Protein AF-A0A0N4Y4D0-F1 (afdb_monomer_lite)

Radius of gyration: 23.6 Å; chains: 1; bounding box: 52×39×58 Å

Sequence (93 aa):
MVHSFGEGVVSMSTVHDWFKKFKAGHYEVEDKERSGRPSVLNNDELREQVEVPRGHSRRVHVKLLKQLAPLSFFLRGQLEKGIRKRRYISSRR

pLDDT: mean 71.64, std 11.41, range [41.47, 91.25]

Foldseek 3Di:
DDPDDPDPDDDPVVVVVVVVCVVVVNPDPDDDDPPDDPPPDDVVVVVVLVPDDDDDDVVVVVVVCVVCVVVVVVVVVVVVVVVVVVVVVVVVD

Secondary structure (DSSP, 8-state):
-----STTPPPHHHHHHHHHHHHTT----SPPPP-PPP--S-HHHHHHHHHS-S---HHHHHHHHHHHHHHHHHHHHHHHHHHHHHHHHHTT-

InterPro domains:
  IPR052709 Transposase-Methyltransferase Hybrid [PTHR46060] (3-51)

Structure (mmCIF, N/CA/C/O backbone):
data_AF-A0A0N4Y4D0-F1
#
_entry.id   AF-A0A0N4Y4D0-F1
#
loop_
_atom_site.group_PDB
_atom_site.id
_atom_site.type_symbol
_atom_site.label_atom_id
_atom_site.label_alt_id
_atom_site.label_comp_id
_atom_site.label_asym_id
_atom_site.label_entity_id
_atom_site.label_seq_id
_atom_site.pdbx_PDB_ins_code
_atom_site.Cartn_x
_atom_site.Cartn_y
_atom_site.Cartn_z
_atom_site.occupancy
_atom_site.B_iso_or_equiv
_atom_site.auth_seq_id
_atom_site.auth_comp_id
_atom_site.auth_asym_id
_atom_site.auth_atom_id
_atom_site.pdbx_PDB_model_num
ATOM 1 N N . MET A 1 1 ? 24.795 -5.221 -26.666 1.00 41.47 1 MET A N 1
ATOM 2 C CA . MET A 1 1 ? 25.323 -4.011 -26.004 1.00 41.47 1 MET A CA 1
ATOM 3 C C . MET A 1 1 ? 24.127 -3.210 -25.499 1.00 41.47 1 MET A C 1
ATOM 5 O O . MET A 1 1 ? 23.547 -2.458 -26.267 1.00 41.47 1 MET A O 1
ATOM 9 N N . VAL A 1 2 ? 23.668 -3.456 -24.269 1.00 52.06 2 VAL A N 1
ATOM 10 C CA . VAL A 1 2 ? 22.536 -2.709 -23.688 1.00 52.06 2 VAL A CA 1
ATOM 11 C C . VAL A 1 2 ? 23.117 -1.572 -22.859 1.00 52.06 2 VAL A C 1
ATOM 13 O O . VAL A 1 2 ? 23.712 -1.810 -21.814 1.00 52.06 2 VAL A O 1
ATOM 16 N N . HIS A 1 3 ? 22.997 -0.351 -23.375 1.00 52.66 3 HIS A N 1
ATOM 17 C CA . HIS A 1 3 ? 23.254 0.867 -22.615 1.00 52.66 3 HIS A CA 1
ATOM 18 C C . HIS A 1 3 ? 22.053 1.081 -21.690 1.00 52.66 3 HIS A C 1
ATOM 20 O O . HIS A 1 3 ? 21.008 1.568 -22.111 1.00 52.66 3 HIS A O 1
ATOM 26 N N . SER A 1 4 ? 22.166 0.608 -20.453 1.00 59.50 4 SER A N 1
ATOM 27 C CA . SER A 1 4 ? 21.139 0.742 -19.424 1.00 59.50 4 SER A CA 1
ATOM 28 C C . SER A 1 4 ? 21.237 2.108 -18.748 1.00 59.50 4 SER A C 1
ATOM 30 O O . SER A 1 4 ? 22.328 2.539 -18.375 1.00 59.50 4 SER A O 1
ATOM 32 N N . PHE A 1 5 ? 20.086 2.764 -18.579 1.00 61.66 5 PHE A N 1
ATOM 33 C CA . PHE A 1 5 ? 19.895 3.906 -17.680 1.00 61.66 5 PHE A CA 1
ATOM 34 C C . PHE A 1 5 ? 20.609 3.634 -16.339 1.00 61.66 5 PHE A C 1
ATOM 36 O O . PHE A 1 5 ? 20.667 2.486 -15.918 1.00 61.66 5 PHE A O 1
ATOM 43 N N . GLY A 1 6 ? 21.235 4.644 -15.729 1.00 66.75 6 GLY A N 1
ATOM 44 C CA . GLY A 1 6 ? 22.136 4.483 -14.574 1.00 66.75 6 GLY A CA 1
ATOM 45 C C . GLY A 1 6 ? 21.486 3.969 -13.275 1.00 66.75 6 GLY A C 1
ATOM 46 O O . GLY A 1 6 ? 20.488 3.257 -13.279 1.00 66.75 6 GLY A O 1
ATOM 47 N N . GLU A 1 7 ? 22.067 4.323 -12.127 1.00 59.47 7 GLU A N 1
ATOM 48 C CA . GLU A 1 7 ? 21.602 3.915 -10.792 1.00 59.47 7 GLU A CA 1
ATOM 49 C C . GLU A 1 7 ? 20.111 4.262 -10.581 1.00 59.47 7 GLU A C 1
ATOM 51 O O . GLU A 1 7 ? 19.732 5.430 -10.507 1.00 59.47 7 GLU A O 1
ATOM 56 N N . GLY A 1 8 ? 19.247 3.237 -10.569 1.00 66.00 8 GLY A N 1
ATOM 57 C CA . GLY A 1 8 ? 17.784 3.396 -10.597 1.00 66.00 8 GLY A CA 1
ATOM 58 C C . GLY A 1 8 ? 17.026 2.408 -11.495 1.00 66.00 8 GLY A C 1
ATOM 59 O O . GLY A 1 8 ? 15.800 2.484 -11.573 1.00 66.00 8 GLY A O 1
ATOM 60 N N . VAL A 1 9 ? 17.714 1.479 -12.171 1.00 73.50 9 VAL A N 1
ATOM 61 C CA . VAL A 1 9 ? 17.058 0.425 -12.967 1.00 73.50 9 VAL A CA 1
ATOM 62 C C . VAL A 1 9 ? 16.326 -0.574 -12.075 1.00 73.50 9 VAL A C 1
ATOM 64 O O . VAL A 1 9 ? 16.803 -0.953 -11.004 1.00 73.50 9 VAL A O 1
ATOM 67 N N . VAL A 1 10 ? 15.172 -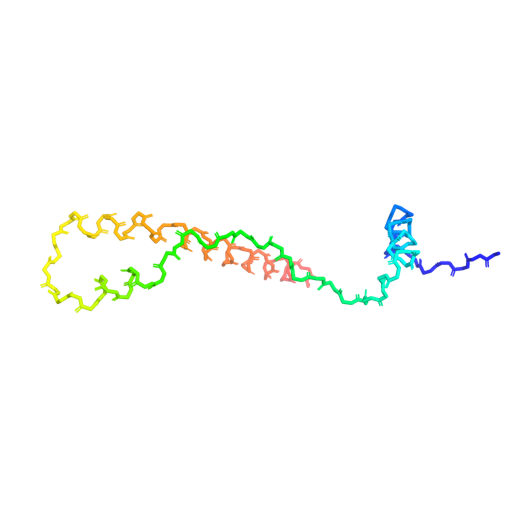1.040 -12.555 1.00 77.06 10 VAL A N 1
ATOM 68 C CA . VAL A 1 10 ? 14.446 -2.170 -11.970 1.00 77.06 10 VAL A CA 1
ATOM 69 C C . VAL A 1 10 ? 15.357 -3.393 -11.832 1.00 77.06 10 VAL A C 1
ATOM 71 O O . VAL A 1 10 ? 16.126 -3.731 -12.732 1.00 77.06 10 VAL A O 1
ATOM 74 N N . SER A 1 11 ? 15.277 -4.072 -10.688 1.00 83.50 11 SER A N 1
ATOM 75 C CA . SER A 1 11 ? 16.057 -5.286 -10.449 1.00 83.50 11 SER A CA 1
ATOM 76 C C . SER A 1 11 ? 15.695 -6.383 -11.456 1.00 83.50 11 SER A C 1
ATOM 78 O O . SER A 1 11 ? 14.552 -6.480 -11.909 1.00 83.50 11 SER A O 1
ATOM 80 N N . MET A 1 12 ? 16.639 -7.287 -11.739 1.00 82.94 12 MET A N 1
ATOM 81 C CA . MET A 1 12 ? 16.389 -8.433 -12.625 1.00 82.94 12 MET A CA 1
ATOM 82 C C . MET A 1 12 ? 15.204 -9.292 -12.141 1.00 82.94 12 MET A C 1
ATOM 84 O O . MET A 1 12 ? 14.427 -9.791 -12.952 1.00 82.94 12 MET A O 1
ATOM 88 N N . SER A 1 13 ? 14.998 -9.403 -10.822 1.00 85.38 13 SER A N 1
ATOM 89 C CA . SER A 1 13 ? 13.827 -10.079 -10.242 1.00 85.38 13 SER A CA 1
ATOM 90 C C . SER A 1 13 ? 12.503 -9.454 -10.693 1.00 85.38 13 SER A C 1
ATOM 92 O O . SER A 1 13 ? 11.592 -10.173 -11.098 1.00 85.38 13 SER A O 1
ATOM 94 N N . THR A 1 14 ? 12.426 -8.122 -10.714 1.00 85.38 14 THR A N 1
ATOM 95 C CA . THR A 1 14 ? 11.240 -7.383 -11.168 1.00 85.38 14 THR A CA 1
AT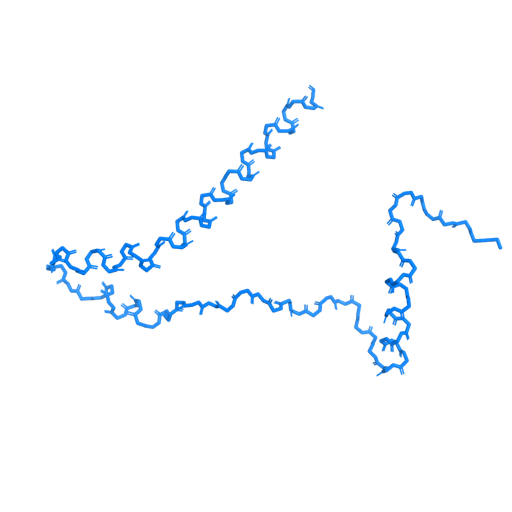OM 96 C C . THR A 1 14 ? 10.956 -7.657 -12.645 1.00 85.38 14 THR A C 1
ATOM 98 O O . THR A 1 14 ? 9.811 -7.897 -13.022 1.00 85.38 14 THR A O 1
ATOM 101 N N . VAL A 1 15 ? 12.005 -7.708 -13.475 1.00 86.56 15 VAL A N 1
ATOM 102 C CA . VAL A 1 15 ? 11.893 -8.026 -14.909 1.00 86.56 15 VAL A CA 1
ATOM 103 C C . VAL A 1 15 ? 11.344 -9.439 -15.122 1.00 86.56 15 VAL A C 1
ATOM 105 O O . VAL A 1 15 ? 10.441 -9.635 -15.937 1.00 86.56 15 VAL A O 1
ATOM 108 N N . HIS A 1 16 ? 11.835 -10.426 -14.366 1.00 89.75 16 HIS A N 1
ATOM 109 C CA . HIS A 1 16 ? 11.322 -11.796 -14.437 1.00 89.75 16 HIS A CA 1
ATOM 110 C C . HIS A 1 16 ? 9.843 -11.891 -14.048 1.00 89.75 16 HIS A C 1
ATOM 112 O O . HIS A 1 16 ? 9.085 -12.619 -14.694 1.00 89.75 16 HIS A O 1
ATOM 118 N N . ASP A 1 17 ? 9.418 -11.166 -13.016 1.00 87.75 17 ASP A N 1
ATOM 119 C CA . ASP A 1 17 ? 8.025 -11.180 -12.572 1.00 87.75 17 ASP A CA 1
ATOM 120 C C . ASP A 1 17 ? 7.095 -10.474 -13.563 1.00 87.75 17 ASP A C 1
ATOM 122 O O . ASP A 1 17 ? 6.006 -10.980 -13.845 1.00 87.75 17 ASP A O 1
ATOM 126 N N . TRP A 1 18 ? 7.532 -9.370 -14.172 1.00 89.38 18 TRP A N 1
ATOM 127 C CA . TRP A 1 18 ? 6.813 -8.745 -15.286 1.00 89.38 18 TRP A CA 1
ATOM 128 C C . TRP A 1 18 ? 6.694 -9.686 -16.485 1.00 89.38 18 TRP A C 1
ATOM 130 O O . TRP A 1 18 ? 5.604 -9.849 -17.028 1.00 89.38 18 TRP A O 1
ATOM 140 N N . PHE A 1 19 ? 7.765 -10.397 -16.846 1.00 88.44 19 PHE A N 1
ATOM 141 C CA . PHE A 1 19 ? 7.725 -11.355 -17.952 1.00 88.44 19 PHE A CA 1
ATOM 142 C C . PHE A 1 19 ? 6.731 -12.503 -17.706 1.00 88.44 19 PHE A C 1
ATOM 144 O O . PHE A 1 19 ? 6.020 -12.923 -18.620 1.00 88.44 19 PHE A O 1
ATOM 151 N N . LYS A 1 20 ? 6.622 -12.996 -16.464 1.00 91.25 20 LYS A N 1
ATOM 152 C CA . LYS A 1 20 ? 5.595 -13.984 -16.090 1.00 91.25 20 LYS A CA 1
ATOM 153 C C . LYS A 1 20 ? 4.182 -13.417 -16.236 1.00 91.25 20 LYS A C 1
ATOM 155 O O . LYS A 1 20 ? 3.325 -14.101 -16.790 1.00 91.25 20 LYS A O 1
ATOM 160 N N . LYS A 1 21 ? 3.949 -12.183 -15.775 1.00 87.88 21 LYS A N 1
ATOM 161 C CA . LYS A 1 21 ? 2.649 -11.501 -15.896 1.00 87.88 21 LYS A CA 1
ATOM 162 C C . LYS A 1 21 ? 2.242 -11.322 -17.359 1.00 87.88 21 LYS A C 1
ATOM 164 O O . LYS A 1 21 ? 1.122 -11.676 -17.714 1.00 87.88 21 LYS A O 1
ATOM 169 N N . PHE A 1 22 ? 3.168 -10.897 -18.219 1.00 88.12 22 PHE A N 1
ATOM 170 C CA . PHE A 1 22 ? 2.903 -10.758 -19.651 1.00 88.12 22 PHE A CA 1
ATOM 171 C C . PHE A 1 22 ? 2.593 -12.095 -20.329 1.00 88.12 22 PHE A C 1
ATOM 173 O O . PHE A 1 22 ? 1.664 -12.161 -21.129 1.00 88.12 22 PHE A O 1
ATOM 180 N N . LYS A 1 23 ? 3.293 -13.183 -19.974 1.00 90.44 23 LYS A N 1
ATOM 181 C CA . LYS A 1 23 ? 2.948 -14.527 -20.477 1.00 90.44 23 LYS A CA 1
ATOM 182 C C . LYS A 1 23 ? 1.566 -15.008 -20.029 1.00 90.44 23 LYS A C 1
ATOM 184 O O . LYS A 1 23 ? 0.946 -15.783 -20.744 1.00 90.44 23 LYS A O 1
ATOM 189 N N . ALA A 1 24 ? 1.091 -14.557 -18.871 1.00 90.75 24 ALA A N 1
ATOM 190 C CA . ALA A 1 24 ? -0.251 -14.848 -18.371 1.00 90.75 24 ALA A CA 1
ATOM 191 C C . ALA A 1 24 ? -1.341 -13.931 -18.970 1.00 90.75 24 ALA A C 1
ATOM 193 O O . ALA A 1 24 ? -2.493 -14.015 -18.557 1.00 90.75 24 ALA A O 1
ATOM 194 N N . GLY A 1 25 ? -0.995 -13.054 -19.922 1.00 89.31 25 GLY A N 1
ATOM 195 C CA . GLY A 1 25 ? -1.939 -12.130 -20.556 1.00 89.31 25 GLY A CA 1
ATOM 196 C C . GLY A 1 25 ? -2.268 -10.889 -19.719 1.00 89.31 25 GLY A C 1
ATOM 197 O O . GLY A 1 25 ? -3.223 -10.178 -20.022 1.00 89.31 25 GLY A O 1
ATOM 198 N N . HIS A 1 26 ? -1.501 -10.609 -18.661 1.00 84.44 26 HIS A N 1
ATOM 199 C CA . HIS A 1 26 ? -1.660 -9.400 -17.854 1.00 84.44 26 HIS A CA 1
ATOM 200 C C . HIS A 1 26 ? -0.776 -8.275 -18.399 1.00 84.44 26 HIS A C 1
ATOM 202 O O . HIS A 1 26 ? 0.416 -8.221 -18.097 1.00 84.44 26 HIS A O 1
ATOM 208 N N . TYR A 1 27 ? -1.376 -7.377 -19.182 1.00 85.38 27 TYR A N 1
ATOM 209 C CA . TYR A 1 27 ? -0.709 -6.225 -19.811 1.00 85.38 27 TYR A CA 1
ATOM 210 C C . TYR A 1 27 ? -0.990 -4.886 -19.111 1.00 85.38 27 TYR A C 1
ATOM 212 O O . TYR A 1 27 ? -0.605 -3.833 -19.612 1.00 85.38 27 TYR A O 1
ATOM 220 N N . GLU A 1 28 ? -1.674 -4.915 -17.966 1.00 84.81 28 GLU A N 1
ATOM 221 C CA . GLU A 1 28 ? -1.927 -3.730 -17.144 1.00 84.81 28 GLU A CA 1
ATOM 222 C C . GLU A 1 28 ? -0.597 -3.143 -16.650 1.00 84.81 28 GLU A C 1
ATOM 224 O O . GLU A 1 28 ? 0.181 -3.821 -15.975 1.00 84.81 28 GLU A O 1
ATOM 229 N N . VAL A 1 29 ? -0.336 -1.886 -17.017 1.00 82.25 29 VAL A N 1
ATOM 230 C CA . VAL A 1 29 ? 0.860 -1.135 -16.598 1.00 82.25 29 VAL A CA 1
ATOM 231 C C . VAL A 1 29 ? 0.672 -0.529 -15.206 1.00 82.25 29 VAL A C 1
ATOM 233 O O . VAL A 1 29 ? 1.640 -0.361 -14.468 1.00 82.25 29 VAL A O 1
ATOM 236 N N . GLU A 1 30 ? -0.574 -0.227 -14.843 1.00 84.62 30 GLU A N 1
ATOM 237 C CA . GLU A 1 30 ? -0.917 0.368 -13.557 1.00 84.62 30 GLU A CA 1
ATOM 238 C C . GLU A 1 30 ? -0.805 -0.644 -12.413 1.00 84.62 30 GLU A C 1
ATOM 240 O O . GLU A 1 30 ? -1.153 -1.823 -12.539 1.00 84.62 30 GLU A O 1
ATOM 245 N N . ASP A 1 31 ? -0.351 -0.160 -11.258 1.00 79.56 31 ASP A N 1
ATOM 246 C CA . ASP A 1 31 ? -0.365 -0.948 -10.033 1.00 79.56 31 ASP A CA 1
ATOM 247 C C . ASP A 1 31 ? -1.816 -1.214 -9.618 1.00 79.56 31 ASP A C 1
ATOM 249 O O . ASP A 1 31 ? -2.617 -0.295 -9.440 1.00 79.56 31 ASP A O 1
ATOM 253 N N . LYS A 1 32 ? -2.142 -2.490 -9.398 1.00 81.19 32 LYS A N 1
ATOM 254 C CA . LYS A 1 32 ? -3.423 -2.870 -8.796 1.00 81.19 32 LYS A CA 1
ATOM 255 C C . LYS A 1 32 ? -3.566 -2.223 -7.427 1.00 81.19 32 LYS A C 1
ATOM 257 O O . LYS A 1 32 ? -2.574 -2.006 -6.723 1.00 81.19 32 LYS A O 1
ATOM 262 N N . GLU A 1 33 ? -4.815 -1.970 -7.041 1.00 83.00 33 GLU A N 1
ATOM 263 C CA . GLU A 1 33 ? -5.131 -1.439 -5.723 1.00 83.00 33 GLU A CA 1
ATOM 264 C C . GLU A 1 33 ? -4.418 -2.278 -4.660 1.00 83.00 33 GLU A C 1
ATOM 266 O O . GLU A 1 33 ? -4.603 -3.494 -4.545 1.00 83.00 33 GLU A O 1
ATOM 271 N N . ARG A 1 34 ? -3.505 -1.634 -3.929 1.00 80.69 34 ARG A N 1
ATOM 272 C CA . ARG A 1 34 ? -2.753 -2.329 -2.894 1.00 80.69 34 ARG A CA 1
ATOM 273 C C . ARG A 1 34 ? -3.738 -2.676 -1.799 1.00 80.69 34 ARG A C 1
ATOM 275 O O . ARG A 1 34 ? -4.445 -1.795 -1.316 1.00 80.69 34 ARG A O 1
ATOM 282 N N . SER A 1 35 ? -3.737 -3.932 -1.365 1.00 76.75 35 SER A N 1
ATOM 283 C CA . SER A 1 35 ? -4.453 -4.323 -0.158 1.00 76.75 35 SER A CA 1
ATOM 284 C C . SER A 1 35 ? -3.887 -3.512 1.009 1.00 76.75 35 SER A C 1
ATOM 286 O O . SER A 1 35 ? -2.807 -3.803 1.533 1.00 76.75 35 SER A O 1
ATOM 288 N N . GLY A 1 36 ? -4.576 -2.430 1.362 1.00 79.50 36 GLY A N 1
ATOM 289 C CA . GLY A 1 36 ? -4.273 -1.645 2.543 1.00 79.50 36 GLY A CA 1
ATOM 290 C C . GLY A 1 36 ? -4.560 -2.456 3.801 1.00 79.50 36 GLY A C 1
ATOM 291 O O . GLY A 1 36 ? -5.131 -3.547 3.759 1.00 79.50 36 GLY A O 1
ATOM 292 N N . ARG A 1 37 ? -4.192 -1.906 4.960 1.00 76.94 37 ARG A N 1
ATOM 293 C CA . ARG A 1 37 ? -4.691 -2.442 6.227 1.00 76.94 37 ARG A CA 1
ATOM 294 C C . ARG A 1 37 ? -6.226 -2.355 6.191 1.00 76.94 37 ARG A C 1
ATOM 296 O O . ARG A 1 37 ? -6.719 -1.242 6.004 1.00 76.94 37 ARG A O 1
ATOM 303 N N . PRO A 1 38 ? -6.969 -3.458 6.388 1.00 69.56 38 PRO A N 1
ATOM 304 C CA . PRO A 1 38 ? -8.420 -3.397 6.495 1.00 69.56 38 PRO A CA 1
ATOM 305 C C . PRO A 1 38 ? -8.812 -2.354 7.544 1.00 69.56 38 PRO A C 1
ATOM 307 O O . PRO A 1 38 ? -8.207 -2.308 8.624 1.00 69.56 38 PRO A O 1
ATOM 310 N N . SER A 1 39 ? -9.780 -1.491 7.225 1.00 62.78 39 SER A N 1
ATOM 311 C CA . SER A 1 39 ? -10.325 -0.563 8.216 1.00 62.78 39 SER A CA 1
ATOM 312 C C . SER A 1 39 ? -10.945 -1.384 9.342 1.00 62.78 39 SER A C 1
ATOM 314 O O . SER A 1 39 ? -11.930 -2.083 9.138 1.00 62.78 39 SER A O 1
ATOM 316 N N . VAL A 1 40 ? -10.351 -1.314 10.534 1.00 69.06 40 VAL A N 1
ATOM 317 C CA . VAL A 1 40 ? -10.859 -1.986 11.745 1.00 69.06 40 VAL A CA 1
ATOM 318 C C . VAL A 1 40 ? -12.096 -1.262 12.302 1.00 69.06 40 VAL A C 1
ATOM 320 O O . VAL A 1 40 ? -12.763 -1.767 13.197 1.00 69.06 40 VAL A O 1
ATOM 323 N N . LEU A 1 41 ? -12.397 -0.062 11.799 1.00 66.25 41 LEU A N 1
ATOM 324 C CA . LEU A 1 41 ? -13.475 0.779 12.303 1.00 66.25 41 LEU A CA 1
ATOM 325 C C . LEU A 1 41 ? -14.716 0.650 11.424 1.00 66.25 41 LEU A C 1
ATOM 327 O O . LEU A 1 41 ? -14.666 0.931 10.224 1.00 66.25 41 LEU A O 1
ATOM 331 N N . ASN A 1 42 ? -15.820 0.254 12.059 1.00 76.12 42 ASN A N 1
ATOM 332 C CA . ASN A 1 42 ? -17.154 0.312 11.487 1.00 76.12 42 ASN A CA 1
ATOM 333 C C . ASN A 1 42 ? -17.656 1.764 11.552 1.00 76.12 42 ASN A C 1
ATOM 335 O O . ASN A 1 42 ? -17.905 2.302 12.631 1.00 76.12 42 ASN A O 1
ATOM 339 N N . ASN A 1 43 ? -17.748 2.417 10.394 1.00 73.88 43 ASN A N 1
ATOM 340 C CA . ASN A 1 43 ? -18.144 3.823 10.307 1.00 73.88 43 ASN A CA 1
ATOM 341 C C . ASN A 1 43 ? -19.618 4.051 10.662 1.00 73.88 43 ASN A C 1
ATOM 343 O O . ASN A 1 43 ? -19.958 5.145 11.110 1.00 73.88 43 ASN A O 1
ATOM 347 N N . ASP A 1 44 ? -20.470 3.042 10.495 1.00 74.69 44 ASP A N 1
ATOM 348 C CA . ASP A 1 44 ? -21.902 3.151 10.773 1.00 74.69 44 ASP A CA 1
ATOM 349 C C . ASP A 1 44 ? -22.157 3.126 12.285 1.00 74.69 44 ASP A C 1
ATOM 351 O O . ASP A 1 44 ? -22.873 3.976 12.809 1.00 74.69 44 ASP A O 1
ATOM 355 N N . GLU A 1 45 ? -21.439 2.260 13.009 1.00 69.50 45 GLU A N 1
ATOM 356 C CA . GLU A 1 45 ? -21.448 2.218 14.479 1.00 69.50 45 GLU A CA 1
ATOM 357 C C . GLU A 1 45 ? -20.934 3.535 15.091 1.00 69.50 45 GLU A C 1
ATOM 359 O O . GLU A 1 45 ? -21.455 4.024 16.094 1.00 69.50 45 GLU A O 1
ATOM 364 N N . LEU A 1 46 ? -19.920 4.150 14.473 1.00 68.12 46 LEU A N 1
ATOM 365 C CA . LEU A 1 46 ? -19.393 5.440 14.923 1.00 68.12 46 LEU A CA 1
ATOM 366 C C . LEU A 1 46 ? -20.383 6.588 14.698 1.00 68.12 46 LEU A C 1
ATOM 368 O O . LEU A 1 46 ? -20.458 7.489 15.532 1.00 68.12 46 LEU A O 1
ATOM 372 N N . ARG A 1 47 ? -21.135 6.572 13.593 1.00 71.56 47 ARG A N 1
ATOM 373 C CA . ARG A 1 47 ? -22.150 7.593 13.296 1.00 71.56 47 ARG A CA 1
ATOM 374 C C . ARG A 1 47 ? -23.302 7.533 14.293 1.00 71.56 47 ARG A C 1
ATOM 376 O O . ARG A 1 47 ? -23.648 8.563 14.866 1.00 71.56 47 ARG A O 1
ATOM 383 N N . GLU A 1 48 ? -23.802 6.3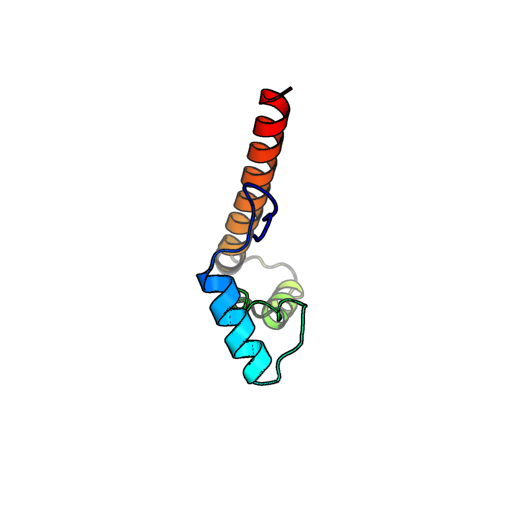31 14.568 1.00 72.06 48 GLU A N 1
ATOM 384 C CA . GLU A 1 48 ? -24.877 6.103 15.538 1.00 72.06 48 GLU A CA 1
ATOM 385 C C . GLU A 1 48 ? -24.483 6.573 16.948 1.00 72.06 48 GLU A C 1
ATOM 387 O O . GLU A 1 48 ? -25.264 7.225 17.637 1.00 72.06 48 GLU A O 1
ATOM 392 N N . GLN A 1 49 ? -23.235 6.333 17.369 1.00 64.25 49 GLN A N 1
ATOM 393 C CA . GLN A 1 49 ? -22.751 6.759 18.688 1.00 64.25 49 GLN A CA 1
ATOM 394 C C . GLN A 1 49 ? -22.515 8.273 18.822 1.00 64.25 49 GLN A C 1
ATOM 396 O O . GLN A 1 49 ? -22.516 8.783 19.945 1.00 64.25 49 GLN A O 1
ATOM 401 N N . VAL A 1 50 ? -22.303 8.996 17.718 1.00 67.81 50 VAL A N 1
ATOM 402 C CA . VAL A 1 50 ? -22.100 10.458 17.719 1.00 67.81 50 VAL A CA 1
ATOM 403 C C . VAL A 1 50 ? -23.429 11.222 17.767 1.00 67.81 50 VAL A C 1
ATOM 405 O O . VAL A 1 50 ? -23.469 12.320 18.322 1.00 67.81 50 VAL A O 1
ATOM 408 N N . GLU A 1 51 ? -24.517 10.649 17.249 1.00 68.31 51 GLU A N 1
ATOM 409 C CA . GLU A 1 51 ? -25.847 11.280 17.242 1.00 68.31 51 GLU A CA 1
ATOM 410 C C . GLU A 1 51 ? -26.587 11.219 18.592 1.00 68.31 51 GLU A C 1
ATOM 412 O O . GLU A 1 51 ? -27.547 11.965 18.798 1.00 68.31 51 GLU A O 1
ATOM 417 N N . VAL A 1 52 ? -26.133 10.412 19.561 1.00 64.88 52 VAL A N 1
ATOM 418 C CA . VAL A 1 52 ? -26.780 10.328 20.884 1.00 64.88 52 VAL A CA 1
ATOM 419 C C . VAL A 1 52 ? -26.448 11.567 21.743 1.00 64.88 52 VAL A C 1
ATOM 421 O O . VAL A 1 52 ? -25.273 11.820 22.037 1.00 64.88 52 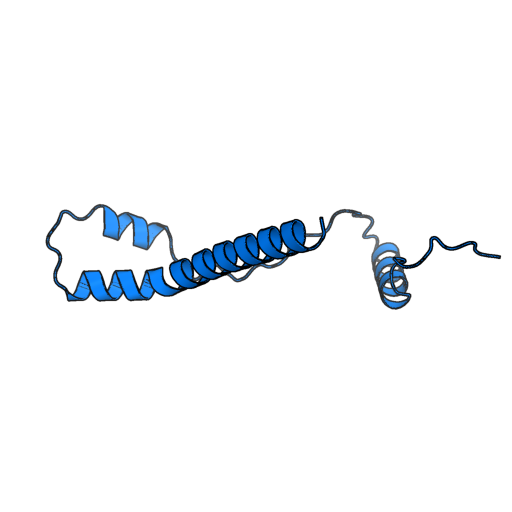VAL A O 1
ATOM 424 N N . PRO A 1 53 ? -27.437 12.352 22.226 1.00 58.12 53 PRO A N 1
ATOM 425 C CA . PRO A 1 53 ? -27.156 13.597 22.932 1.00 58.12 53 PRO A CA 1
ATOM 426 C C . PRO A 1 53 ? -26.544 13.379 24.326 1.00 58.12 53 PRO A C 1
ATOM 428 O O . PRO A 1 53 ? -27.154 12.813 25.227 1.00 58.12 53 PRO A O 1
ATOM 431 N N . ARG A 1 54 ? -25.329 13.916 24.496 1.00 59.84 54 ARG A N 1
ATOM 432 C CA . ARG A 1 54 ? -24.707 14.490 25.711 1.00 59.84 54 ARG A CA 1
ATOM 433 C C . ARG A 1 54 ? -25.218 13.989 27.074 1.00 59.84 54 ARG A C 1
ATOM 435 O O . ARG A 1 54 ? -25.846 14.716 27.834 1.00 59.84 54 ARG A O 1
ATOM 442 N N . GLY A 1 55 ? -24.735 12.809 27.449 1.00 56.44 55 GLY A N 1
ATOM 443 C CA . GLY A 1 55 ? -24.630 12.340 28.831 1.00 56.44 55 GLY A CA 1
ATOM 444 C C . GLY A 1 55 ? -23.351 11.525 28.987 1.00 56.44 55 GLY A C 1
ATOM 445 O O . GLY A 1 55 ? -23.399 10.302 29.068 1.00 56.44 55 GLY A O 1
ATOM 446 N N . HIS A 1 56 ? -22.191 12.185 28.930 1.00 56.22 56 HIS A N 1
ATOM 447 C CA . HIS A 1 56 ? -20.875 11.541 28.916 1.00 56.22 56 HIS A CA 1
ATOM 448 C C . HIS A 1 56 ? -20.593 10.809 30.236 1.00 56.22 56 HIS A C 1
ATOM 450 O O . HIS A 1 56 ? -19.872 11.295 31.107 1.00 56.22 56 HIS A O 1
ATOM 456 N N . SER A 1 57 ? -21.115 9.593 30.384 1.00 58.66 57 SER A N 1
ATOM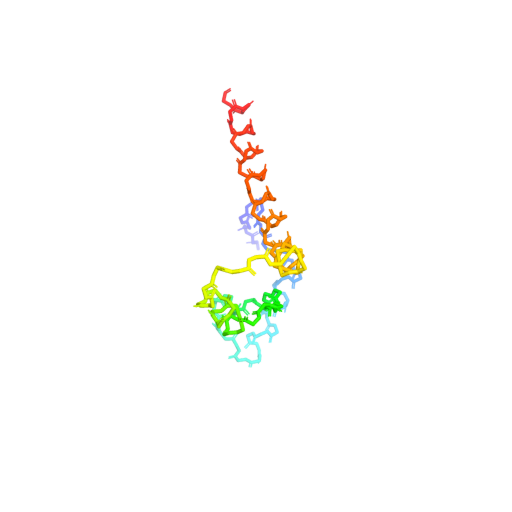 457 C CA . SER A 1 57 ? -20.558 8.653 31.343 1.00 58.66 57 SER A CA 1
ATOM 458 C C . SER A 1 57 ? -19.101 8.420 30.943 1.00 58.66 57 SER A C 1
ATOM 460 O O . SER A 1 57 ? -18.814 8.086 29.790 1.00 58.66 57 SER A O 1
ATOM 462 N N . ARG A 1 58 ? -18.165 8.603 31.887 1.00 61.00 58 ARG A N 1
ATOM 463 C CA . ARG A 1 58 ? -16.707 8.426 31.693 1.00 61.00 58 ARG A CA 1
ATOM 464 C C . ARG A 1 58 ? -16.373 7.137 30.935 1.00 61.00 58 ARG A C 1
ATOM 466 O O . ARG A 1 58 ? -15.414 7.080 30.176 1.00 61.00 58 ARG A O 1
ATOM 473 N N . ARG A 1 59 ? -17.215 6.116 31.094 1.00 62.25 59 ARG A N 1
ATOM 474 C CA . ARG A 1 59 ? -17.127 4.820 30.424 1.00 62.25 59 ARG A CA 1
ATOM 475 C C . ARG A 1 59 ? -17.225 4.908 28.894 1.00 62.25 59 ARG A C 1
ATOM 477 O O . ARG A 1 59 ? -16.499 4.190 28.215 1.00 62.25 59 ARG A O 1
ATOM 484 N N . VAL A 1 60 ? -18.082 5.777 28.359 1.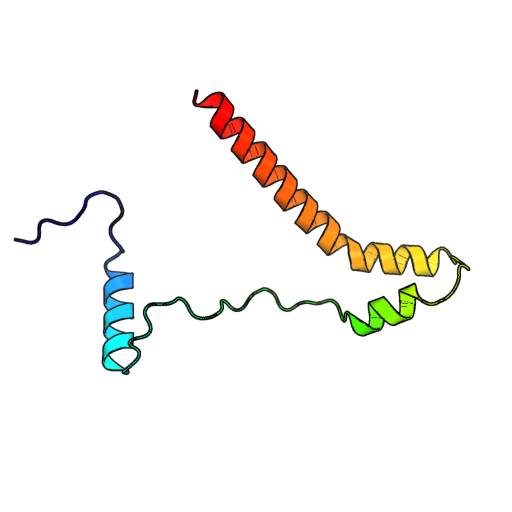00 63.94 60 VAL A N 1
ATOM 485 C CA . VAL A 1 60 ? -18.266 5.974 26.909 1.00 63.94 60 VAL A CA 1
ATOM 486 C C . VAL A 1 60 ? -17.098 6.774 26.340 1.00 63.94 60 VAL A C 1
ATOM 488 O O . VAL A 1 60 ? -16.515 6.379 25.336 1.00 63.94 60 VAL A O 1
ATOM 491 N N . HIS A 1 61 ? -16.669 7.820 27.054 1.00 65.56 61 HIS A N 1
ATOM 492 C CA . HIS A 1 61 ? -15.490 8.602 26.684 1.00 65.56 61 HIS A CA 1
ATOM 493 C C . HIS A 1 61 ? -14.232 7.724 26.604 1.00 65.56 61 HIS A C 1
ATOM 495 O O . HIS A 1 61 ? -13.511 7.766 25.616 1.00 65.56 61 HIS A O 1
ATOM 501 N N . VAL A 1 62 ? -14.004 6.845 27.586 1.00 70.31 62 VAL A N 1
ATOM 502 C CA . VAL A 1 62 ? -12.854 5.925 27.574 1.00 70.31 62 VAL A CA 1
ATOM 503 C C . VAL A 1 62 ? -12.946 4.897 26.439 1.00 70.31 62 VAL A C 1
ATOM 505 O O . VAL A 1 62 ? -11.918 4.562 25.855 1.00 70.31 62 VAL A O 1
ATOM 508 N N . LYS A 1 63 ? -14.143 4.399 26.093 1.00 72.94 63 LYS A N 1
ATOM 509 C CA . LYS A 1 63 ? -14.321 3.503 24.935 1.00 72.94 63 LYS A CA 1
ATOM 510 C C . LYS A 1 63 ? -13.998 4.217 23.622 1.00 72.94 63 LYS A C 1
ATOM 512 O O . LYS A 1 63 ? -13.176 3.716 22.862 1.00 72.94 63 LYS A O 1
ATOM 517 N N . LEU A 1 64 ? -14.547 5.412 23.417 1.00 71.50 64 LEU A N 1
ATOM 518 C CA . LEU A 1 64 ? -14.285 6.224 22.230 1.00 71.50 64 LEU A CA 1
ATOM 519 C C . LEU A 1 64 ? -12.797 6.590 22.111 1.00 71.50 64 LEU A C 1
ATOM 521 O O . LEU A 1 64 ? -12.207 6.438 21.045 1.00 71.50 64 LEU A O 1
ATOM 525 N N . LEU A 1 65 ? -12.153 6.983 23.216 1.00 72.00 65 LEU A N 1
ATOM 526 C CA . LEU A 1 65 ? -10.713 7.253 23.245 1.00 72.00 65 LEU A CA 1
ATOM 527 C C . LEU A 1 65 ? -9.882 6.016 22.885 1.00 72.00 65 LEU A C 1
ATOM 529 O O . LEU A 1 65 ? -8.913 6.134 22.139 1.00 72.00 65 LEU A O 1
ATOM 533 N N . LYS A 1 66 ? -10.257 4.824 23.369 1.00 75.88 66 LYS A N 1
ATOM 534 C CA . LYS A 1 66 ? -9.591 3.568 22.986 1.00 75.88 66 LYS A CA 1
ATOM 535 C C . LYS A 1 66 ? -9.777 3.253 21.501 1.00 75.88 66 LYS A C 1
ATOM 537 O O . LYS A 1 66 ? -8.818 2.828 20.862 1.00 75.88 66 LYS A O 1
ATOM 542 N N . GLN A 1 67 ? -10.969 3.492 20.952 1.00 77.19 67 GLN A N 1
ATOM 543 C CA . GLN A 1 67 ? -11.276 3.260 19.537 1.00 77.19 67 GLN A CA 1
ATOM 544 C C . GLN A 1 67 ? -10.533 4.233 18.606 1.00 77.19 67 GLN A C 1
ATOM 546 O O . GLN A 1 67 ? -10.094 3.840 17.528 1.00 77.19 67 GLN A O 1
ATOM 551 N N . LEU A 1 68 ? -10.369 5.494 19.025 1.00 75.50 68 LEU A N 1
ATOM 552 C CA . LEU A 1 68 ? -9.716 6.552 18.245 1.00 75.50 68 LEU A CA 1
ATOM 553 C C . LEU A 1 68 ? -8.197 6.635 18.466 1.00 75.50 68 LEU A C 1
ATOM 555 O O . LEU A 1 68 ? -7.501 7.267 17.670 1.00 75.50 68 LEU A O 1
ATOM 559 N N . ALA A 1 69 ? -7.652 5.978 19.494 1.00 78.12 69 ALA A N 1
ATOM 560 C CA . ALA A 1 69 ? -6.211 5.939 19.750 1.00 78.12 69 ALA A CA 1
ATOM 561 C C . ALA A 1 69 ? -5.377 5.493 18.527 1.00 78.12 69 ALA A C 1
ATOM 563 O O . ALA A 1 69 ? -4.391 6.156 18.213 1.00 78.12 69 ALA A O 1
ATOM 564 N N . PRO A 1 70 ? -5.753 4.452 17.755 1.00 81.25 70 PRO A N 1
ATOM 565 C CA . PRO A 1 70 ? -5.005 4.063 16.560 1.00 81.25 70 PRO A CA 1
ATOM 566 C C . PRO A 1 70 ? -4.926 5.175 15.503 1.00 81.25 70 PRO A C 1
ATOM 568 O O . PRO A 1 70 ? -3.889 5.335 14.857 1.00 81.25 70 PRO A O 1
ATOM 571 N N . LEU A 1 71 ? -5.995 5.964 15.348 1.00 73.81 71 LEU A N 1
ATOM 572 C CA . LEU A 1 71 ? -6.032 7.102 14.427 1.00 73.81 71 LEU A CA 1
ATOM 573 C C . LEU A 1 71 ? -5.127 8.238 14.911 1.00 73.81 71 LEU A C 1
ATOM 575 O O . LEU A 1 71 ? -4.400 8.815 14.104 1.00 73.81 71 LEU A O 1
ATOM 579 N N . SER A 1 72 ? -5.102 8.528 16.216 1.00 72.56 72 SER A N 1
ATOM 580 C CA . SER A 1 72 ? -4.221 9.568 16.760 1.00 72.56 72 SER A CA 1
ATOM 581 C C . SER A 1 72 ? -2.739 9.194 16.632 1.00 72.56 72 SER A C 1
ATOM 583 O O . SER A 1 72 ? -1.934 10.039 16.239 1.00 72.56 72 SER A O 1
ATOM 585 N N . PHE A 1 73 ? -2.374 7.923 16.844 1.00 75.06 73 PHE A N 1
ATOM 586 C CA . PHE A 1 73 ? -1.015 7.428 16.592 1.00 75.06 73 PHE A CA 1
ATOM 587 C C . PHE A 1 73 ? -0.634 7.508 15.110 1.00 75.06 73 PHE A C 1
ATOM 589 O O . PHE A 1 73 ? 0.479 7.923 14.777 1.00 75.06 73 PHE A O 1
ATOM 596 N N . PHE A 1 74 ? -1.558 7.158 14.211 1.00 66.25 74 PHE A N 1
ATOM 597 C CA . PHE A 1 74 ? -1.328 7.229 12.771 1.00 66.25 74 PHE A CA 1
ATOM 598 C C . PHE A 1 74 ? -1.115 8.671 12.293 1.00 66.25 74 PHE A C 1
ATOM 600 O O . PHE A 1 74 ? -0.113 8.958 11.635 1.00 66.25 74 PHE A O 1
ATOM 607 N N . LEU A 1 75 ? -2.003 9.593 12.677 1.00 72.44 75 LEU A N 1
ATOM 608 C CA . LEU A 1 75 ? -1.900 11.015 12.337 1.00 72.44 75 LEU A CA 1
ATOM 609 C C . LEU A 1 75 ? -0.635 11.654 12.928 1.00 72.44 75 LEU A C 1
ATOM 611 O O . LEU A 1 75 ? 0.059 12.398 12.233 1.00 72.44 75 LEU A O 1
ATOM 615 N N . ARG A 1 76 ? -0.266 11.303 14.169 1.00 75.06 76 ARG A N 1
ATOM 616 C CA . ARG A 1 76 ? 0.999 11.733 14.788 1.00 75.06 76 ARG A CA 1
ATOM 617 C C . ARG A 1 76 ? 2.207 11.238 13.994 1.00 75.06 76 ARG A C 1
ATOM 619 O O . ARG A 1 76 ? 3.115 12.015 13.715 1.00 75.06 76 ARG A O 1
ATOM 626 N N . GLY A 1 77 ? 2.184 9.983 13.544 1.00 76.62 77 GLY A N 1
ATOM 627 C CA . GLY A 1 77 ? 3.225 9.418 12.688 1.00 76.62 77 GLY A CA 1
ATOM 628 C C . GLY A 1 77 ? 3.367 10.149 11.347 1.00 76.62 77 GLY A C 1
ATOM 629 O O . GLY A 1 77 ? 4.491 10.366 10.889 1.00 76.62 77 GLY A O 1
ATOM 630 N N . GLN A 1 78 ? 2.258 10.575 10.733 1.00 73.38 78 GLN A N 1
ATOM 631 C CA . GLN A 1 78 ? 2.281 11.383 9.506 1.00 73.38 78 GLN A CA 1
ATOM 632 C C . GLN A 1 78 ? 2.883 12.771 9.754 1.00 73.38 78 GLN A C 1
ATOM 634 O O . GLN A 1 78 ? 3.767 13.202 9.009 1.00 73.38 78 GLN A O 1
ATOM 639 N N . LEU A 1 79 ? 2.475 13.442 10.835 1.00 70.00 79 LEU A N 1
ATOM 640 C CA . LEU A 1 79 ? 2.996 14.756 11.205 1.00 70.00 79 LEU A CA 1
ATOM 641 C C . LEU A 1 79 ? 4.503 14.700 11.497 1.00 70.00 79 LEU A C 1
ATOM 643 O O . LEU A 1 79 ? 5.267 15.506 10.971 1.00 70.00 79 LEU A O 1
ATOM 647 N N . GLU A 1 80 ? 4.963 13.702 12.254 1.00 77.25 80 GLU A N 1
ATOM 648 C CA . GLU A 1 80 ? 6.385 13.513 12.557 1.00 77.25 80 GLU A CA 1
ATOM 649 C C . GLU A 1 80 ? 7.218 13.189 11.307 1.00 77.25 80 GLU A C 1
ATOM 651 O O . GLU A 1 80 ? 8.361 13.633 11.184 1.00 77.25 80 GLU A O 1
ATOM 656 N N . LYS A 1 81 ? 6.681 12.411 10.359 1.00 72.69 81 LYS A N 1
ATOM 657 C CA . LYS A 1 81 ? 7.336 12.162 9.061 1.00 72.69 81 LYS A CA 1
ATOM 658 C C . LYS A 1 81 ? 7.415 13.443 8.226 1.00 72.69 81 LYS A C 1
ATOM 660 O O . LYS A 1 81 ? 8.465 13.723 7.649 1.00 72.69 81 LYS A O 1
ATOM 665 N N . GLY A 1 82 ? 6.353 14.249 8.216 1.00 73.25 82 GLY A N 1
ATOM 666 C CA . GLY A 1 82 ? 6.324 15.552 7.551 1.00 73.25 82 GLY A CA 1
ATOM 667 C C . GLY A 1 82 ? 7.326 16.547 8.145 1.00 73.25 82 GLY A C 1
ATOM 668 O O . GLY A 1 82 ? 8.069 17.189 7.403 1.00 73.25 82 GLY A O 1
ATOM 669 N N . ILE A 1 83 ? 7.411 16.624 9.476 1.00 69.69 83 ILE A N 1
ATOM 670 C CA . ILE A 1 83 ? 8.380 17.464 10.198 1.00 69.69 83 ILE A CA 1
ATOM 671 C C . ILE A 1 83 ? 9.816 17.007 9.906 1.00 69.69 83 ILE A C 1
ATOM 673 O O . ILE A 1 83 ? 10.670 17.836 9.589 1.00 69.69 83 ILE A O 1
ATOM 677 N N . ARG A 1 84 ? 10.088 15.694 9.944 1.00 60.44 84 ARG A N 1
ATOM 678 C CA . ARG A 1 84 ? 11.407 15.133 9.601 1.00 60.44 84 ARG A CA 1
ATOM 679 C C . ARG A 1 84 ? 11.812 15.446 8.161 1.00 60.44 84 ARG A C 1
ATOM 681 O O . ARG A 1 84 ? 12.945 15.857 7.935 1.00 60.44 84 ARG A O 1
ATOM 688 N N . LYS A 1 85 ? 10.887 15.328 7.203 1.00 59.28 85 LYS A N 1
ATOM 689 C CA . LYS A 1 85 ? 11.142 15.656 5.792 1.00 59.28 85 LYS A CA 1
ATOM 690 C C . LYS A 1 85 ? 11.450 17.145 5.599 1.00 59.28 85 LYS A C 1
ATOM 692 O O . LYS A 1 85 ? 12.403 17.466 4.898 1.00 59.28 85 LYS A O 1
ATOM 697 N N . ARG A 1 86 ? 10.721 18.052 6.266 1.00 56.88 86 ARG A N 1
ATOM 698 C CA . ARG A 1 86 ? 11.022 19.500 6.236 1.00 56.88 86 ARG A CA 1
ATOM 699 C C . ARG A 1 86 ? 12.391 19.824 6.835 1.00 56.88 86 ARG A C 1
ATOM 701 O O . ARG A 1 86 ? 13.120 20.607 6.242 1.00 56.88 86 ARG A O 1
ATOM 708 N N . ARG A 1 87 ? 12.757 19.186 7.952 1.00 55.06 87 ARG A N 1
ATOM 709 C CA . ARG A 1 87 ? 14.069 19.364 8.598 1.00 55.06 87 ARG A CA 1
ATOM 710 C C . ARG A 1 87 ? 15.221 18.831 7.740 1.00 55.06 87 ARG A C 1
ATOM 712 O O . ARG A 1 87 ? 16.274 19.451 7.672 1.00 55.06 87 ARG A O 1
ATOM 719 N N . TYR A 1 88 ? 15.013 17.709 7.053 1.00 51.22 88 TYR A N 1
ATOM 720 C CA . TYR A 1 88 ? 15.984 17.172 6.099 1.00 51.22 88 TYR A CA 1
ATOM 721 C C . TYR A 1 88 ? 16.188 18.114 4.905 1.00 51.22 88 TYR A C 1
ATOM 723 O O . TYR A 1 88 ? 17.318 18.365 4.510 1.00 51.22 88 TYR A O 1
ATOM 731 N N . ILE A 1 89 ? 15.105 18.690 4.372 1.00 58.78 89 ILE A N 1
ATOM 732 C CA . ILE A 1 89 ? 15.166 19.648 3.257 1.00 58.78 89 ILE A CA 1
ATOM 733 C C . ILE A 1 89 ? 15.829 20.970 3.684 1.00 58.78 89 ILE A C 1
ATOM 735 O O . ILE A 1 89 ? 16.612 21.518 2.917 1.00 58.78 89 ILE A O 1
ATOM 739 N N . SER A 1 90 ? 15.570 21.469 4.899 1.00 51.06 90 SER A N 1
ATOM 740 C CA . SER A 1 90 ? 16.202 22.699 5.405 1.00 51.06 90 SER A CA 1
ATOM 741 C C . SER A 1 90 ? 17.680 22.527 5.759 1.00 51.06 90 SER A C 1
ATOM 743 O O . SER A 1 90 ? 18.423 23.492 5.692 1.00 51.06 90 SER A O 1
ATOM 745 N N . SER A 1 91 ? 18.107 21.320 6.144 1.00 57.09 91 SER A N 1
ATOM 746 C CA . SER A 1 91 ? 19.508 21.004 6.473 1.00 57.09 91 SER A CA 1
ATOM 747 C C . SER A 1 91 ? 20.383 20.740 5.243 1.00 57.09 91 SER A C 1
ATOM 749 O O . SER A 1 91 ? 21.591 20.580 5.384 1.00 57.09 91 SER A O 1
ATOM 751 N N . ARG A 1 92 ? 19.774 20.612 4.060 1.00 54.91 92 ARG A N 1
ATOM 752 C CA . ARG A 1 92 ? 20.439 20.270 2.794 1.00 54.91 92 ARG A CA 1
ATOM 753 C C . ARG A 1 92 ? 20.472 21.453 1.814 1.00 54.91 92 ARG A C 1
ATOM 755 O O . ARG A 1 92 ? 20.746 21.246 0.636 1.00 54.91 92 ARG A O 1
ATOM 762 N N . ARG A 1 93 ? 20.129 22.647 2.304 1.00 48.50 93 ARG A N 1
ATOM 763 C CA . ARG A 1 93 ? 20.240 23.937 1.620 1.00 48.50 93 ARG A CA 1
ATOM 764 C C . ARG A 1 93 ? 21.444 24.696 2.144 1.00 48.50 93 ARG A C 1
ATOM 766 O O . ARG A 1 93 ? 21.701 24.571 3.361 1.00 48.50 93 ARG A O 1
#

Organism: Nippostrongylus brasiliensis (NCBI:txid27835)